Protein AF-A0A435AGC6-F1 (afdb_monomer)

Foldseek 3Di:
DVVLVPDDPPDPPSVVSVVVVVVVVVVVVVVVVVVVVVVCVVVPPDPPCVVVLVVLVVQLVVLVVVLVVLVPPDDPVSVVVNVVSVQLNVCSPDPVGNQDQGPQLVVQLVVLVVVVVVLVVCVVVVVDDDVRSVVVVVVSVVSNVVSDTPVPPPPPPD

pLDDT: mean 84.32, std 15.26, range [37.72, 97.75]

Solvent-accessible surface area (backbone atoms only — not comparable to full-atom values): 9067 Å² total; per-residue (Å²): 109,74,78,68,71,70,57,65,95,84,50,86,68,50,67,63,52,47,51,51,54,50,51,50,50,53,50,50,52,50,53,51,60,62,46,46,61,58,48,57,62,71,63,60,72,71,78,83,53,63,62,62,49,52,51,24,54,50,47,32,52,56,35,47,59,53,41,61,65,36,70,80,44,87,49,71,69,36,50,56,52,41,53,52,41,54,47,52,29,57,33,18,68,34,90,90,47,44,51,57,71,45,73,67,26,53,51,47,49,55,50,50,54,53,50,52,57,51,53,51,48,36,45,75,74,62,77,41,54,71,71,61,47,53,57,53,47,53,54,49,50,54,53,48,59,74,36,49,38,80,75,69,70,68,74,92,73,126

Sequence (158 aa):
LLAAIALPAGFPCRDPIVLAAFALVLCTLVLQGMSLKPLLRILNFERDTTIDREVAEARVAVMQAALDVLNHKTSAAAAVVREQYEAQRRIAEDPEDAQAATEYDRLRLYAIKRQRDALEELRRNGTIGDEAYHRLEEEIDWSELAASPAGRFQPLTT

Mean predicted aligned error: 11.99 Å

Secondary structure (DSSP, 8-state):
-HHHHTS-TT-TTHHHHHHHHHHHHHHHHHHHHHHHHHHHHHTTPPP--HHHHHHHHHHHHHHHHHHHHHHT--SHHHHHHHHHHHHHHHHHT-SS-TTPPPHHHHHHHHHHHHHHHHHHHHHHTTSS-HHHHHHHHHHHHHHHHHHS-GGG------

Structure (mmCIF, N/CA/C/O backbone):
data_AF-A0A435AGC6-F1
#
_entry.id   AF-A0A435AGC6-F1
#
loop_
_atom_site.group_PDB
_atom_site.id
_atom_site.type_symbol
_atom_site.label_atom_id
_atom_site.label_alt_id
_atom_site.label_comp_id
_atom_site.label_asym_id
_atom_site.label_entity_id
_atom_site.label_seq_id
_atom_site.pdbx_PDB_ins_code
_atom_site.Cartn_x
_atom_site.Cartn_y
_atom_site.Cartn_z
_atom_site.occupancy
_atom_site.B_iso_or_equiv
_atom_site.auth_seq_id
_atom_site.auth_comp_id
_atom_site.auth_asym_id
_atom_site.auth_atom_id
_atom_site.pdbx_PDB_model_num
ATOM 1 N N . LEU A 1 1 ? -43.927 4.538 33.873 1.00 53.53 1 LEU A N 1
ATOM 2 C CA . LEU A 1 1 ? -44.867 4.778 32.749 1.00 53.53 1 LEU A CA 1
ATOM 3 C C . LEU A 1 1 ? -46.032 3.785 32.735 1.00 53.53 1 LEU A C 1
ATOM 5 O O . LEU A 1 1 ? -47.160 4.248 32.802 1.00 53.53 1 LEU A O 1
ATOM 9 N N . LEU A 1 2 ? -45.798 2.464 32.772 1.00 45.44 2 LEU A N 1
ATOM 10 C CA . LEU A 1 2 ? -46.873 1.448 32.825 1.00 45.44 2 LEU A CA 1
ATOM 11 C C . LEU A 1 2 ? -47.903 1.666 33.958 1.00 45.44 2 LEU A C 1
ATOM 13 O O . LEU A 1 2 ? -49.097 1.551 33.718 1.00 45.44 2 LEU A O 1
ATOM 17 N N . ALA A 1 3 ? -47.469 2.080 35.154 1.00 55.38 3 ALA A N 1
ATOM 18 C CA . ALA A 1 3 ? -48.372 2.321 36.287 1.00 55.38 3 ALA A CA 1
ATOM 19 C C . ALA A 1 3 ? -49.276 3.570 36.146 1.00 55.38 3 ALA A C 1
ATOM 21 O O . ALA A 1 3 ? -50.372 3.587 36.692 1.00 55.38 3 ALA A O 1
ATOM 22 N N . ALA A 1 4 ? -48.854 4.603 35.403 1.00 53.03 4 ALA A N 1
ATOM 23 C CA . ALA A 1 4 ? -49.644 5.830 35.212 1.00 53.03 4 ALA A CA 1
ATOM 24 C C . ALA A 1 4 ? -50.677 5.693 34.076 1.00 53.03 4 ALA A C 1
ATOM 26 O O . ALA A 1 4 ? -51.723 6.334 34.098 1.00 53.03 4 ALA A O 1
ATOM 27 N N . ILE A 1 5 ? -50.393 4.833 33.091 1.00 55.84 5 ILE A N 1
ATOM 28 C CA . ILE A 1 5 ? -51.285 4.556 31.953 1.00 55.84 5 ILE A CA 1
ATOM 29 C C . ILE A 1 5 ? -52.375 3.537 32.344 1.00 55.84 5 ILE A C 1
ATOM 31 O O . ILE A 1 5 ? -53.446 3.529 31.746 1.00 55.84 5 ILE A O 1
ATOM 35 N N . ALA A 1 6 ? -52.135 2.732 33.388 1.00 56.72 6 ALA A N 1
ATOM 36 C CA . ALA A 1 6 ? -53.060 1.724 33.914 1.00 56.72 6 ALA A CA 1
ATOM 37 C C . ALA A 1 6 ? -54.212 2.282 34.785 1.00 56.72 6 ALA A C 1
ATOM 39 O O . ALA A 1 6 ? -55.030 1.509 35.281 1.00 56.72 6 ALA A O 1
ATOM 40 N N . LEU A 1 7 ? -54.292 3.604 34.990 1.00 56.25 7 LEU A N 1
ATOM 41 C CA . LEU A 1 7 ? -55.363 4.239 35.768 1.00 56.25 7 LEU A CA 1
ATOM 42 C C . LEU A 1 7 ? -56.695 4.274 34.980 1.00 56.25 7 LEU A C 1
ATOM 44 O O . LEU A 1 7 ? -56.691 4.709 33.822 1.00 56.25 7 LEU A O 1
ATOM 48 N N . PRO A 1 8 ? -57.837 3.877 35.589 1.00 58.59 8 PRO A N 1
ATOM 49 C CA . PRO A 1 8 ? -59.153 3.901 34.944 1.00 58.59 8 PRO A CA 1
ATOM 50 C C . PRO A 1 8 ? -59.536 5.312 34.474 1.00 58.59 8 PRO A C 1
ATOM 52 O O . PRO A 1 8 ? -59.231 6.295 35.148 1.00 58.59 8 PRO A O 1
ATOM 55 N N . ALA A 1 9 ? -60.263 5.426 33.357 1.00 57.22 9 ALA A N 1
ATOM 56 C CA . ALA A 1 9 ? -60.626 6.714 32.744 1.00 57.22 9 ALA A CA 1
ATOM 57 C C . ALA A 1 9 ? -61.436 7.667 33.658 1.00 57.22 9 ALA A C 1
ATOM 59 O O . ALA A 1 9 ? -61.480 8.862 33.393 1.00 57.22 9 ALA A O 1
ATOM 60 N N . GLY A 1 10 ? -62.046 7.158 34.737 1.00 56.19 10 GLY A N 1
ATOM 61 C CA . GLY A 1 10 ? -62.825 7.936 35.710 1.00 56.19 10 GLY A CA 1
ATOM 62 C C . GLY A 1 10 ? -62.049 8.460 36.929 1.00 56.19 10 GLY A C 1
ATOM 63 O O . GLY A 1 10 ? -62.678 8.924 37.876 1.00 56.19 10 GLY A O 1
ATOM 64 N N . PHE A 1 11 ? -60.715 8.353 36.965 1.00 58.78 11 PHE A N 1
ATOM 65 C CA . PHE A 1 11 ? -59.920 8.793 38.118 1.00 58.78 11 PHE A CA 1
ATOM 66 C C . PHE A 1 11 ? -59.712 10.325 38.114 1.00 58.78 11 PHE A C 1
ATOM 68 O O . PHE A 1 11 ? -59.231 10.865 37.110 1.00 58.78 11 PHE A O 1
ATOM 75 N N . PRO A 1 12 ? -60.038 11.050 39.203 1.00 61.25 12 PRO A N 1
ATOM 76 C CA . PRO A 1 12 ? -59.873 12.501 39.245 1.00 61.25 12 PRO A CA 1
ATOM 77 C C . PRO A 1 12 ? -58.397 12.898 39.072 1.00 61.25 12 PRO A C 1
ATOM 79 O O . PRO A 1 12 ? -57.505 12.275 39.644 1.00 61.25 12 PRO A O 1
ATOM 82 N N . CYS A 1 13 ? -58.137 13.938 38.269 1.00 62.16 13 CYS A N 1
ATOM 83 C CA . CYS A 1 13 ? -56.796 14.473 37.976 1.00 62.16 13 CYS A CA 1
ATOM 84 C C . CYS A 1 13 ? -55.821 13.531 37.228 1.00 62.16 13 CYS A C 1
ATOM 86 O O . CYS A 1 13 ? -54.606 13.709 37.324 1.00 62.16 13 CYS A O 1
ATOM 88 N N . ARG A 1 14 ? -56.316 12.577 36.423 1.00 69.19 14 ARG A N 1
ATOM 89 C CA . ARG A 1 14 ? -55.483 11.699 35.570 1.00 69.19 14 ARG A CA 1
ATOM 90 C C . ARG A 1 14 ? -54.571 12.462 34.601 1.00 69.19 14 ARG A C 1
ATOM 92 O O . ARG A 1 14 ? -53.381 12.167 34.531 1.00 69.19 14 ARG A O 1
ATOM 99 N N . ASP A 1 15 ? -55.109 13.428 33.861 1.00 73.19 15 ASP A N 1
ATOM 100 C CA . ASP A 1 15 ? -54.348 14.143 32.825 1.00 73.19 15 ASP A CA 1
ATOM 101 C C . ASP A 1 15 ? -53.149 14.934 33.395 1.00 73.19 15 ASP A C 1
ATOM 103 O O . ASP A 1 15 ? -52.050 14.802 32.849 1.00 73.19 15 ASP A O 1
ATOM 107 N N . PRO A 1 16 ? -53.276 15.647 34.537 1.00 79.00 16 PRO A N 1
ATOM 108 C CA . PRO A 1 16 ? -52.132 16.215 35.254 1.00 79.00 16 PRO A CA 1
ATOM 109 C C . PRO A 1 16 ? -51.053 15.191 35.630 1.00 79.00 16 PRO A C 1
ATOM 111 O O . PRO A 1 16 ? -49.863 15.472 35.493 1.00 79.00 16 PRO A O 1
ATOM 114 N N . ILE A 1 17 ? -51.447 13.998 36.090 1.00 79.69 17 ILE A N 1
ATOM 115 C CA . ILE A 1 17 ? -50.512 12.942 36.515 1.00 79.69 17 ILE A CA 1
ATOM 116 C C . ILE A 1 17 ? -49.754 12.375 35.311 1.00 79.69 17 ILE A C 1
ATOM 118 O O . ILE A 1 17 ? -48.541 12.175 35.378 1.00 79.69 17 ILE A O 1
ATOM 122 N N . VAL A 1 18 ? -50.449 12.139 34.197 1.00 80.00 18 VAL A N 1
ATOM 123 C CA . VAL A 1 18 ? -49.830 11.653 32.956 1.00 80.00 18 VAL A CA 1
ATOM 124 C C . VAL A 1 18 ? -48.863 12.695 32.391 1.00 80.00 18 VAL A C 1
ATOM 126 O O . VAL A 1 18 ? -47.748 12.338 32.011 1.00 80.00 18 VAL A O 1
ATOM 129 N N . LEU A 1 19 ? -49.239 13.978 32.400 1.00 81.94 19 LEU A N 1
ATOM 130 C CA . LEU A 1 19 ? -48.375 15.070 31.949 1.00 81.94 19 LEU A CA 1
ATOM 131 C C . LEU A 1 19 ? -47.134 15.219 32.841 1.00 81.94 19 LEU A C 1
ATOM 133 O O . LEU A 1 19 ? -46.028 15.351 32.322 1.00 81.94 19 LEU A O 1
ATOM 137 N N . ALA A 1 20 ? -47.287 15.116 34.164 1.00 84.44 20 ALA A N 1
ATOM 138 C CA . ALA A 1 20 ? -46.166 15.134 35.102 1.00 84.44 20 ALA A CA 1
ATOM 139 C C . ALA A 1 20 ? -45.223 13.935 34.904 1.00 84.44 20 ALA A C 1
ATOM 141 O O . ALA A 1 20 ? -44.003 14.101 34.888 1.00 84.44 20 ALA A O 1
ATOM 142 N N . ALA A 1 21 ? -45.768 12.732 34.693 1.00 84.69 21 ALA A N 1
ATOM 143 C CA . ALA A 1 21 ? -44.973 11.539 34.413 1.00 84.69 21 ALA A CA 1
ATOM 144 C C . ALA A 1 21 ? -44.215 11.651 33.079 1.00 84.69 21 ALA A C 1
ATOM 146 O O . ALA A 1 21 ? -43.054 11.253 32.997 1.00 84.69 21 ALA A O 1
ATOM 147 N N . PHE A 1 22 ? -44.846 12.214 32.045 1.00 86.75 22 PHE A N 1
ATOM 148 C CA . PHE A 1 22 ? -44.206 12.466 30.755 1.00 86.75 22 PHE A CA 1
ATOM 149 C C . PHE A 1 22 ? -43.099 13.523 30.862 1.00 86.75 22 PHE A C 1
ATOM 151 O O . PHE A 1 22 ? -41.988 13.303 30.378 1.00 86.75 22 PHE A O 1
ATOM 158 N N . ALA A 1 23 ? -43.368 14.632 31.555 1.00 89.75 23 ALA A N 1
ATOM 159 C CA . ALA A 1 23 ? -42.389 15.686 31.802 1.00 89.75 23 ALA A CA 1
ATOM 160 C C . ALA A 1 23 ? -41.175 15.162 32.579 1.00 89.75 23 ALA A C 1
ATOM 162 O O . ALA A 1 23 ? -40.041 15.479 32.228 1.00 89.75 23 ALA A O 1
ATOM 163 N N . LEU A 1 24 ? -41.393 14.307 33.583 1.00 91.31 24 LEU A N 1
ATOM 164 C CA . LEU A 1 24 ? -40.315 13.665 34.331 1.00 91.31 24 LEU A CA 1
ATOM 165 C C . LEU A 1 24 ? -39.438 12.798 33.418 1.00 91.31 24 LEU A C 1
ATOM 167 O O . LEU A 1 24 ? -38.217 12.898 33.477 1.00 91.31 24 LEU A O 1
ATOM 171 N N . VAL A 1 25 ? -40.046 11.996 32.539 1.00 90.69 25 VAL A N 1
ATOM 172 C CA . VAL A 1 25 ? -39.313 11.149 31.583 1.00 90.69 25 VAL A CA 1
ATOM 173 C C . VAL A 1 25 ? -38.486 11.998 30.620 1.00 90.69 25 VAL A C 1
ATOM 175 O O . VAL A 1 25 ? -37.286 11.757 30.490 1.00 90.69 25 VAL A O 1
ATOM 178 N N . LEU A 1 26 ? -39.078 13.030 30.008 1.00 91.00 26 LEU A N 1
ATOM 179 C CA . LEU A 1 26 ? -38.342 13.962 29.147 1.00 91.00 26 LEU A CA 1
ATOM 180 C C . LEU A 1 26 ? -37.179 14.620 29.890 1.00 91.00 26 LEU A C 1
ATOM 182 O O . LEU A 1 26 ? -36.066 14.661 29.374 1.00 91.00 26 LEU A O 1
ATOM 186 N N . CYS A 1 27 ? -37.416 15.080 31.117 1.00 92.69 27 CYS A N 1
ATOM 187 C CA . CYS A 1 27 ? -36.389 15.707 31.937 1.00 92.69 27 CYS A CA 1
ATOM 188 C C . CYS A 1 27 ? -35.236 14.733 32.216 1.00 92.69 27 CYS A C 1
ATOM 190 O O . CYS A 1 27 ? -34.074 15.095 32.050 1.00 92.69 27 CYS A O 1
ATOM 192 N N . THR A 1 28 ? -35.535 13.470 32.542 1.00 92.38 28 THR A N 1
ATOM 193 C CA . THR A 1 28 ? -34.495 12.451 32.747 1.00 92.38 28 THR A CA 1
ATOM 194 C C . THR A 1 28 ? -33.716 12.131 31.474 1.00 92.38 28 THR A C 1
ATOM 196 O O . THR A 1 28 ? -32.496 12.049 31.547 1.00 92.38 28 THR A O 1
ATOM 199 N N . LEU A 1 29 ? -34.365 12.028 30.310 1.00 92.25 29 LEU A N 1
ATOM 200 C CA . LEU A 1 29 ? -33.679 11.774 29.037 1.00 92.25 29 LEU A CA 1
ATOM 201 C C . LEU A 1 29 ? -32.776 12.944 28.627 1.00 92.25 29 LEU A C 1
ATOM 203 O O . LEU A 1 29 ? -31.655 12.725 28.173 1.00 92.25 29 LEU A O 1
ATOM 207 N N . VAL A 1 30 ? -33.230 14.184 28.829 1.00 91.38 30 VAL A N 1
ATOM 208 C CA . VAL A 1 30 ? -32.433 15.387 28.549 1.00 91.38 30 VAL A CA 1
ATOM 209 C C . VAL A 1 30 ? -31.252 15.487 29.512 1.00 91.38 30 VAL A C 1
ATOM 211 O O . VAL A 1 30 ? -30.122 15.678 29.068 1.00 91.38 30 VAL A O 1
ATOM 214 N N . LEU A 1 31 ? -31.480 15.296 30.815 1.00 90.81 31 LEU A N 1
ATOM 215 C CA . LEU A 1 31 ? -30.415 15.315 31.820 1.00 90.81 31 LEU A CA 1
ATOM 216 C C . LEU A 1 31 ? -29.388 14.200 31.583 1.00 90.81 31 LEU A C 1
ATOM 218 O O . LEU A 1 31 ? -28.191 14.458 31.682 1.00 90.81 31 LEU A O 1
ATOM 222 N N . GLN A 1 32 ? -29.828 12.990 31.227 1.00 88.00 32 GLN A N 1
ATOM 223 C CA . GLN A 1 32 ? -28.944 11.874 30.873 1.00 88.00 32 GLN A CA 1
ATOM 224 C C . GLN A 1 32 ? -28.161 12.150 29.584 1.00 88.00 32 GLN A C 1
ATOM 226 O O . GLN A 1 32 ? -26.953 11.935 29.540 1.00 88.00 32 GLN A O 1
ATOM 231 N N . GLY A 1 33 ? -28.815 12.672 28.543 1.00 87.19 33 GLY A N 1
ATOM 232 C CA . GLY A 1 33 ? -28.148 13.019 27.287 1.00 87.19 33 GLY A CA 1
ATOM 233 C C . GLY A 1 33 ? -27.105 14.126 27.462 1.00 87.19 33 GLY A C 1
ATOM 234 O O . GLY A 1 33 ? -26.003 14.040 26.919 1.00 87.19 33 GLY A O 1
ATOM 235 N N . MET A 1 34 ? -27.417 15.143 28.271 1.00 89.12 34 MET A N 1
ATOM 236 C CA . MET A 1 34 ? -26.497 16.240 28.575 1.00 89.12 34 MET A CA 1
ATOM 237 C C . MET A 1 34 ? -25.359 15.825 29.512 1.00 89.12 34 MET A C 1
ATOM 239 O O . MET A 1 34 ? -24.271 16.388 29.397 1.00 89.12 34 MET A O 1
ATOM 243 N N . SER A 1 35 ? -25.568 14.857 30.412 1.00 85.62 35 SER A N 1
ATOM 244 C CA . SER A 1 35 ? -24.526 14.373 31.327 1.00 85.62 35 SER A CA 1
ATOM 245 C C . SER A 1 35 ? -23.560 13.382 30.675 1.00 85.62 35 SER A C 1
ATOM 247 O O . SER A 1 35 ? -22.405 13.308 31.089 1.00 85.62 35 SER A O 1
ATOM 249 N N . LEU A 1 36 ? -23.972 12.683 29.611 1.00 83.38 36 LEU A N 1
ATOM 250 C CA . LEU A 1 36 ? -23.143 11.681 28.936 1.00 83.38 36 LEU A CA 1
ATOM 251 C C . LEU A 1 36 ? -21.870 12.283 28.322 1.00 83.38 36 LEU A C 1
ATOM 253 O O . LEU A 1 36 ? -20.780 11.748 28.491 1.00 83.38 36 LEU A O 1
ATOM 257 N N . LYS A 1 37 ? -21.986 13.423 27.632 1.00 79.38 37 LYS A N 1
ATOM 258 C CA . LYS A 1 37 ? -20.852 14.085 26.964 1.00 79.38 37 LYS A CA 1
ATOM 259 C C . LYS A 1 37 ? -19.753 14.556 27.938 1.00 79.38 37 LYS A C 1
ATOM 261 O O . LYS A 1 37 ? -18.588 14.256 27.675 1.00 79.38 37 LYS A O 1
ATOM 266 N N . PRO A 1 38 ? -20.051 15.274 29.040 1.00 82.25 38 PRO A N 1
ATOM 267 C CA . PRO A 1 38 ? -19.042 15.606 30.042 1.00 82.25 38 PRO A CA 1
ATOM 268 C C . PRO A 1 38 ? -18.544 14.368 30.793 1.00 82.25 38 PRO A C 1
ATOM 270 O O . PRO A 1 38 ? -17.352 14.303 31.067 1.00 82.25 38 PRO A O 1
ATOM 273 N N . LEU A 1 39 ? -19.391 13.363 31.055 1.00 82.75 39 LEU A N 1
ATOM 274 C CA . LEU A 1 39 ? -18.962 12.118 31.701 1.00 82.75 39 LEU A CA 1
ATOM 275 C C . LEU A 1 39 ? -17.949 11.347 30.841 1.00 82.75 39 LEU A C 1
ATOM 277 O O . LEU A 1 39 ? -16.904 10.960 31.350 1.00 82.75 39 LEU A O 1
ATOM 281 N N . LEU A 1 40 ? -18.197 11.212 29.534 1.00 78.06 40 LEU A N 1
ATOM 282 C CA . LEU A 1 40 ? -17.250 10.623 28.576 1.00 78.06 40 LEU A CA 1
ATOM 283 C C . LEU A 1 40 ? -15.927 11.395 28.523 1.00 78.06 40 LEU A C 1
ATOM 285 O O . LEU A 1 40 ? -14.867 10.799 28.363 1.00 78.06 40 LEU A O 1
ATOM 289 N N . ARG A 1 41 ? -15.978 12.722 28.685 1.00 76.12 41 ARG A N 1
ATOM 290 C CA . ARG A 1 41 ? -14.785 13.576 28.690 1.00 76.12 41 ARG A CA 1
ATOM 291 C C . ARG A 1 41 ? -13.985 13.469 29.991 1.00 76.12 41 ARG A C 1
ATOM 293 O O . ARG A 1 41 ? -12.767 13.568 29.944 1.00 76.12 41 ARG A O 1
ATOM 300 N N . ILE A 1 42 ? -14.657 13.274 31.127 1.00 83.50 42 ILE A N 1
ATOM 301 C CA . ILE A 1 42 ? -14.028 13.060 32.441 1.00 83.50 42 ILE A CA 1
ATOM 302 C C . ILE A 1 42 ? -13.419 11.659 32.528 1.00 83.50 42 ILE A C 1
ATOM 304 O O . ILE A 1 42 ? -12.349 11.497 33.104 1.00 83.50 42 ILE A O 1
ATOM 308 N N . LEU A 1 43 ? -14.088 10.658 31.951 1.00 76.31 43 LEU A N 1
ATOM 309 C CA . LEU A 1 43 ? -13.675 9.260 32.054 1.00 76.31 43 LEU A CA 1
ATOM 310 C C . LEU A 1 43 ? -12.449 8.923 31.189 1.00 76.31 43 LEU A C 1
ATOM 312 O O . LEU A 1 43 ? -11.908 7.839 31.350 1.00 76.31 43 LEU A O 1
ATOM 316 N N . ASN A 1 44 ? -12.013 9.851 30.322 1.00 64.19 44 ASN A N 1
ATOM 317 C CA . ASN A 1 44 ? -10.775 9.813 29.533 1.00 64.19 44 ASN A CA 1
ATOM 318 C C . ASN A 1 44 ? -10.397 8.401 29.062 1.00 64.19 44 ASN A C 1
ATOM 320 O O . ASN A 1 44 ? -9.287 7.940 29.320 1.00 64.19 44 ASN A O 1
ATOM 324 N N . PHE A 1 45 ? -11.341 7.709 28.411 1.00 61.09 45 PHE A N 1
ATOM 325 C CA . PHE A 1 45 ? -11.045 6.433 27.773 1.00 61.09 45 PHE A CA 1
ATOM 326 C C . PHE A 1 45 ? -9.888 6.657 26.802 1.00 61.09 45 PHE A C 1
ATOM 328 O O . PHE A 1 45 ? -10.003 7.450 25.862 1.00 61.09 45 PHE A O 1
ATOM 335 N N . GLU A 1 46 ? -8.767 5.989 27.060 1.00 60.16 46 GLU A N 1
ATOM 336 C CA . GLU A 1 46 ? -7.677 5.903 26.101 1.00 60.16 46 GLU A CA 1
ATOM 337 C C . GLU A 1 46 ? -8.243 5.387 24.779 1.00 60.16 46 GLU A C 1
ATOM 339 O O . GLU A 1 46 ? -9.136 4.534 24.754 1.00 60.16 46 GLU A O 1
ATOM 344 N N . ARG A 1 47 ? -7.782 5.969 23.668 1.00 59.78 47 ARG A N 1
ATOM 345 C CA . ARG A 1 47 ? -8.153 5.472 22.343 1.00 59.78 47 ARG A CA 1
ATOM 346 C C . ARG A 1 47 ? -7.809 3.989 22.304 1.00 59.78 47 ARG A C 1
ATOM 348 O O . ARG A 1 47 ? -6.696 3.621 22.666 1.00 59.78 47 ARG A O 1
ATOM 355 N N . ASP A 1 48 ? -8.762 3.169 21.880 1.00 64.31 48 ASP A N 1
ATOM 356 C CA . ASP A 1 48 ? -8.529 1.745 21.697 1.00 64.31 48 ASP A CA 1
ATOM 357 C C . ASP A 1 48 ? -7.582 1.546 20.505 1.00 64.31 48 ASP A C 1
ATOM 359 O O . ASP A 1 48 ? -8.007 1.460 19.356 1.00 64.31 48 ASP A O 1
ATOM 363 N N . THR A 1 49 ? -6.278 1.552 20.782 1.00 68.19 49 THR A N 1
ATOM 364 C CA 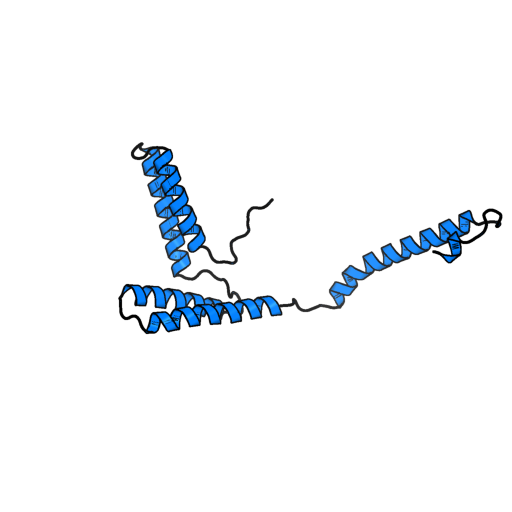. THR A 1 49 ? -5.207 1.321 19.803 1.00 68.19 49 THR A CA 1
ATOM 365 C C . THR A 1 49 ? -4.967 -0.167 19.557 1.00 68.19 49 THR A C 1
ATOM 367 O O . THR A 1 49 ? -4.030 -0.530 18.847 1.00 68.19 49 THR A O 1
ATOM 370 N N . THR A 1 50 ? -5.798 -1.049 20.129 1.00 76.44 50 THR A N 1
ATOM 371 C CA . THR A 1 50 ? -5.663 -2.502 19.976 1.00 76.44 50 THR A CA 1
ATOM 372 C C . THR A 1 50 ? -5.732 -2.895 18.506 1.00 76.44 50 THR A C 1
ATOM 374 O O . THR A 1 50 ? -4.864 -3.624 18.041 1.00 76.44 50 THR A O 1
ATOM 377 N N . ILE A 1 51 ? -6.683 -2.333 17.751 1.00 80.44 51 ILE A N 1
ATOM 378 C CA . ILE A 1 51 ? -6.835 -2.621 16.317 1.00 80.44 51 ILE A CA 1
ATOM 379 C C . ILE A 1 51 ? -5.631 -2.106 15.521 1.00 80.44 51 ILE A C 1
ATOM 381 O O . ILE A 1 51 ? -5.096 -2.839 14.697 1.00 80.44 51 ILE A O 1
ATOM 385 N N . ASP A 1 52 ? -5.175 -0.875 15.768 1.00 80.12 52 ASP A N 1
ATOM 386 C CA . ASP A 1 52 ? -4.033 -0.302 15.040 1.00 80.12 52 ASP A CA 1
ATOM 387 C C . ASP A 1 52 ? -2.761 -1.127 15.264 1.00 80.12 52 ASP A C 1
ATOM 389 O O . ASP A 1 52 ? -2.013 -1.404 14.323 1.00 80.12 52 ASP A O 1
ATOM 393 N N . ARG A 1 53 ? -2.557 -1.596 16.501 1.00 80.94 53 ARG A N 1
ATOM 394 C CA . ARG A 1 53 ? -1.446 -2.477 16.853 1.00 80.94 53 ARG A CA 1
ATOM 395 C C . ARG A 1 53 ? -1.586 -3.862 16.225 1.00 80.94 53 ARG A C 1
ATOM 397 O O . ARG A 1 53 ? -0.617 -4.352 15.655 1.00 80.94 53 ARG A O 1
ATOM 404 N N . GLU A 1 54 ? -2.772 -4.468 16.259 1.00 85.88 54 GLU A N 1
ATOM 405 C CA . GLU A 1 54 ? -3.044 -5.744 15.581 1.00 85.88 54 GLU A CA 1
ATOM 406 C C . GLU A 1 54 ? -2.806 -5.644 14.067 1.00 85.88 54 GLU A C 1
ATOM 408 O O . GLU A 1 54 ? -2.215 -6.542 13.467 1.00 85.88 54 GLU A O 1
ATOM 413 N N . VAL A 1 55 ? -3.209 -4.534 13.439 1.00 86.50 55 VAL A N 1
ATOM 414 C CA . VAL A 1 55 ? -2.984 -4.273 12.011 1.00 86.50 55 VAL A CA 1
ATOM 415 C C . VAL A 1 55 ? -1.497 -4.102 11.706 1.00 86.50 55 VAL A C 1
ATOM 417 O O . VAL A 1 55 ? -1.026 -4.648 10.706 1.00 86.50 55 VAL A O 1
ATOM 420 N N . ALA A 1 56 ? -0.749 -3.372 12.537 1.00 87.19 56 ALA A N 1
ATOM 421 C CA . ALA A 1 56 ? 0.696 -3.216 12.385 1.00 87.19 56 ALA A CA 1
ATOM 422 C C . ALA A 1 56 ? 1.423 -4.566 12.526 1.00 87.19 56 ALA A C 1
ATOM 424 O O . ALA A 1 56 ? 2.177 -4.960 11.633 1.00 87.19 56 ALA A O 1
ATOM 425 N N . GLU A 1 57 ? 1.115 -5.328 13.580 1.00 89.88 57 GLU A N 1
ATOM 426 C CA . GLU A 1 57 ? 1.663 -6.669 13.822 1.00 89.88 57 GLU A CA 1
ATOM 427 C C . GLU A 1 57 ? 1.352 -7.621 12.650 1.00 89.88 57 GLU A C 1
ATOM 429 O O . GLU A 1 57 ? 2.248 -8.291 12.123 1.00 89.88 57 GLU A O 1
ATOM 434 N N . ALA A 1 58 ? 0.105 -7.632 12.167 1.00 91.12 58 ALA A N 1
ATOM 435 C CA . ALA A 1 58 ? -0.298 -8.433 11.015 1.00 91.12 58 ALA A CA 1
ATOM 436 C C . ALA A 1 58 ? 0.427 -8.007 9.730 1.00 91.12 58 ALA A C 1
ATOM 438 O O . ALA A 1 58 ? 0.852 -8.864 8.951 1.00 91.12 58 ALA A O 1
ATOM 439 N N . ARG A 1 59 ? 0.610 -6.698 9.508 1.00 91.00 59 ARG A N 1
ATOM 440 C CA . ARG A 1 59 ? 1.336 -6.160 8.348 1.00 91.00 59 ARG A CA 1
ATOM 441 C C . ARG A 1 59 ? 2.789 -6.625 8.352 1.00 91.00 59 ARG A C 1
ATOM 443 O O . ARG A 1 59 ? 3.273 -7.090 7.323 1.00 91.00 59 ARG A O 1
ATOM 450 N N . VAL A 1 60 ? 3.466 -6.573 9.495 1.00 93.94 60 VAL A N 1
ATOM 451 C CA . VAL A 1 60 ? 4.832 -7.100 9.627 1.00 93.94 60 VAL A CA 1
ATOM 452 C C . VAL A 1 60 ? 4.872 -8.591 9.286 1.00 93.94 60 VAL A C 1
ATOM 454 O O . VAL A 1 60 ? 5.710 -9.009 8.485 1.00 93.94 60 VAL A O 1
ATOM 457 N N . ALA A 1 61 ? 3.934 -9.382 9.816 1.00 95.31 61 ALA A N 1
ATOM 458 C CA . ALA A 1 61 ? 3.880 -10.824 9.580 1.00 95.31 61 ALA A CA 1
ATOM 459 C C . ALA A 1 61 ? 3.689 -11.185 8.095 1.00 95.31 61 ALA A C 1
ATOM 461 O O . ALA A 1 61 ? 4.402 -12.045 7.572 1.00 95.31 61 ALA A O 1
ATOM 462 N N . VAL A 1 62 ? 2.773 -10.517 7.382 1.00 94.94 62 VAL A N 1
ATOM 463 C CA . VAL A 1 62 ? 2.549 -10.799 5.951 1.00 94.94 62 VAL A CA 1
ATOM 464 C C . VAL A 1 62 ? 3.724 -10.352 5.077 1.00 94.94 62 VAL A C 1
ATOM 466 O O . VAL A 1 62 ? 4.076 -11.060 4.132 1.00 94.94 62 VAL A O 1
ATOM 469 N N . MET A 1 63 ? 4.379 -9.230 5.404 1.00 94.75 63 MET A N 1
ATOM 470 C CA . MET A 1 63 ? 5.585 -8.789 4.691 1.00 94.75 63 MET A CA 1
ATOM 471 C C . MET A 1 63 ? 6.748 -9.756 4.928 1.00 94.75 63 MET A C 1
ATOM 473 O O . MET A 1 63 ? 7.476 -10.088 3.992 1.00 94.75 63 MET A O 1
ATOM 477 N N . GLN A 1 64 ? 6.897 -10.265 6.154 1.00 96.12 64 GLN A N 1
ATOM 478 C CA . GLN A 1 64 ? 7.907 -11.271 6.469 1.00 96.12 64 GLN A CA 1
ATOM 479 C C . GLN A 1 64 ? 7.690 -12.560 5.669 1.00 96.12 64 GLN A C 1
ATOM 481 O O . GLN A 1 64 ? 8.634 -13.060 5.061 1.00 96.12 64 GLN A O 1
ATOM 486 N N . ALA A 1 65 ? 6.448 -13.042 5.575 1.00 96.69 65 ALA A N 1
ATOM 487 C CA . ALA A 1 65 ? 6.125 -14.221 4.774 1.00 96.69 65 ALA A CA 1
ATOM 488 C C . ALA A 1 65 ? 6.496 -14.044 3.286 1.00 96.69 65 ALA A C 1
ATOM 490 O O . ALA A 1 65 ? 6.985 -14.978 2.646 1.00 96.69 65 ALA A O 1
ATOM 491 N N . ALA A 1 66 ? 6.313 -12.840 2.729 1.00 94.94 66 ALA A N 1
ATOM 492 C CA . ALA A 1 66 ? 6.750 -12.529 1.367 1.00 94.94 66 ALA A CA 1
ATOM 493 C C . ALA A 1 66 ? 8.284 -12.569 1.234 1.00 94.94 66 ALA A C 1
ATOM 495 O O . ALA A 1 66 ? 8.816 -13.152 0.284 1.00 94.94 66 ALA A O 1
ATOM 496 N N . LEU A 1 67 ? 9.003 -11.992 2.202 1.00 95.88 67 LEU A N 1
ATOM 497 C CA . LEU A 1 67 ? 10.467 -11.974 2.229 1.00 95.88 67 LEU A CA 1
ATOM 498 C C . LEU A 1 67 ? 11.069 -13.376 2.336 1.00 95.88 67 LEU A C 1
ATOM 500 O O . LEU A 1 67 ? 12.039 -13.665 1.636 1.00 95.88 67 LEU A O 1
ATOM 504 N N . ASP A 1 68 ? 10.471 -14.262 3.130 1.00 96.25 68 ASP A N 1
ATOM 505 C CA . ASP A 1 68 ? 10.936 -15.642 3.286 1.00 96.25 68 ASP A CA 1
ATOM 506 C C . ASP A 1 68 ? 10.952 -16.380 1.937 1.00 96.25 68 ASP A C 1
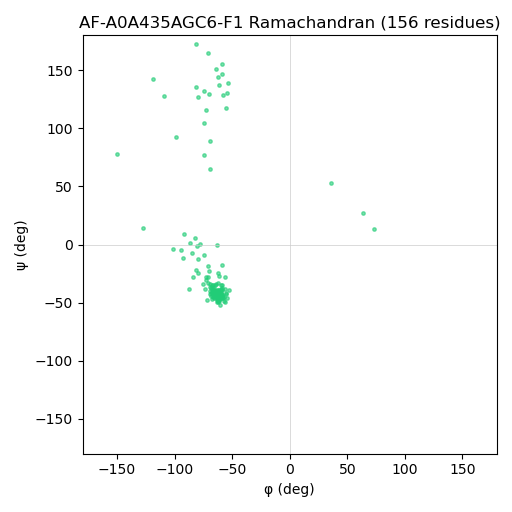ATOM 508 O O . ASP A 1 68 ? 11.945 -17.010 1.570 1.00 96.25 68 ASP A O 1
ATOM 512 N N . VAL A 1 69 ? 9.907 -16.209 1.121 1.00 95.00 69 VAL A N 1
ATOM 513 C CA . VAL A 1 69 ? 9.846 -16.781 -0.235 1.00 95.00 69 VAL A CA 1
ATOM 514 C C . VAL A 1 69 ? 10.876 -16.138 -1.171 1.00 95.00 69 VAL A C 1
ATOM 516 O O . VAL A 1 69 ? 11.480 -16.816 -2.011 1.00 95.00 69 VAL A O 1
ATOM 519 N N . LEU A 1 70 ? 11.084 -14.825 -1.056 1.00 94.25 70 LEU A N 1
ATOM 520 C CA . LEU A 1 70 ? 12.012 -14.075 -1.904 1.00 94.25 70 LEU A CA 1
ATOM 521 C C . LEU A 1 70 ? 13.480 -14.349 -1.566 1.00 94.25 70 LEU A C 1
ATOM 523 O O . LEU A 1 70 ? 14.328 -14.268 -2.456 1.00 94.25 70 LEU A O 1
ATOM 527 N N . ASN A 1 71 ? 13.810 -14.706 -0.326 1.00 91.19 71 ASN A N 1
ATOM 528 C CA . ASN A 1 71 ? 15.174 -15.034 0.102 1.00 91.19 71 ASN A CA 1
ATOM 529 C C . ASN A 1 71 ? 15.756 -16.243 -0.638 1.00 91.19 71 ASN A C 1
ATOM 531 O O . ASN A 1 71 ? 16.960 -16.303 -0.877 1.00 91.19 71 ASN A O 1
ATOM 535 N N . HIS A 1 72 ? 14.904 -17.155 -1.103 1.00 93.06 72 HIS A N 1
ATOM 536 C CA . HIS A 1 72 ? 15.318 -18.301 -1.912 1.00 93.06 72 HIS A CA 1
ATOM 537 C C . HIS A 1 72 ? 15.537 -17.969 -3.401 1.00 93.06 72 HIS A C 1
ATOM 539 O O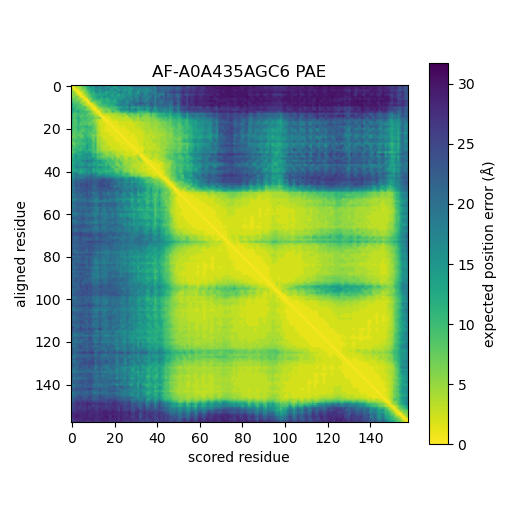 . HIS A 1 72 ? 15.897 -18.849 -4.183 1.00 93.06 72 HIS A O 1
ATOM 545 N N . LYS A 1 73 ? 15.321 -16.714 -3.824 1.00 94.25 73 LYS A N 1
ATOM 546 C CA . LYS A 1 73 ? 15.472 -16.266 -5.217 1.00 94.25 73 LYS A CA 1
ATOM 547 C C . LYS A 1 73 ? 16.698 -15.357 -5.370 1.00 94.25 73 LYS A C 1
ATOM 549 O O . LYS A 1 73 ? 16.827 -14.344 -4.688 1.00 94.25 73 LYS A O 1
ATOM 554 N N . THR A 1 74 ? 17.576 -15.680 -6.321 1.00 93.44 74 THR A N 1
ATOM 555 C CA . THR A 1 74 ? 18.868 -14.988 -6.534 1.00 93.44 74 THR A CA 1
ATOM 556 C C . THR A 1 74 ? 18.877 -13.987 -7.692 1.00 93.44 74 THR A C 1
ATOM 558 O O . THR A 1 74 ? 19.873 -13.304 -7.908 1.00 93.44 74 THR A O 1
ATOM 561 N N . SER A 1 75 ? 17.784 -13.872 -8.450 1.00 96.50 75 SER A N 1
ATOM 562 C CA . SER A 1 75 ? 17.696 -12.924 -9.570 1.00 96.50 75 SER A CA 1
ATOM 563 C C . SER A 1 75 ? 17.786 -11.464 -9.106 1.00 96.50 75 SER A C 1
ATOM 565 O O . SER A 1 75 ? 17.282 -11.134 -8.033 1.00 96.50 75 SER A O 1
ATOM 567 N N . ALA A 1 76 ? 18.305 -10.573 -9.957 1.00 94.88 76 ALA A N 1
ATOM 568 C CA . ALA A 1 76 ? 18.318 -9.130 -9.692 1.00 94.88 76 ALA A CA 1
ATOM 569 C C . ALA A 1 76 ? 16.909 -8.565 -9.420 1.00 94.88 76 ALA A C 1
ATOM 571 O O . ALA A 1 76 ? 16.730 -7.768 -8.506 1.00 94.88 76 ALA A O 1
ATOM 572 N N . ALA A 1 77 ? 15.891 -9.046 -10.145 1.00 93.88 77 ALA A N 1
ATOM 573 C CA . ALA A 1 77 ? 14.497 -8.674 -9.899 1.00 93.88 77 ALA A CA 1
ATOM 574 C C . ALA A 1 77 ? 14.042 -9.044 -8.476 1.00 93.88 77 ALA A C 1
ATOM 576 O O . ALA A 1 77 ? 13.423 -8.236 -7.793 1.00 93.88 77 ALA A O 1
ATOM 577 N N . ALA A 1 78 ? 14.405 -10.237 -7.995 1.00 94.00 78 ALA A N 1
ATOM 578 C CA . ALA A 1 78 ? 14.105 -10.649 -6.625 1.00 94.00 78 ALA A CA 1
ATOM 579 C C . ALA A 1 78 ? 14.816 -9.780 -5.579 1.00 94.00 78 ALA A C 1
ATOM 581 O O . ALA A 1 78 ? 14.239 -9.543 -4.525 1.00 94.00 78 ALA A O 1
ATOM 582 N N . ALA A 1 79 ? 16.028 -9.288 -5.861 1.00 94.00 79 ALA A N 1
ATOM 583 C CA . ALA A 1 79 ? 16.726 -8.371 -4.961 1.00 94.00 79 ALA A CA 1
ATOM 584 C C . ALA A 1 79 ? 15.974 -7.039 -4.812 1.00 94.00 79 ALA A C 1
ATOM 586 O O . ALA A 1 79 ? 15.730 -6.611 -3.690 1.00 94.00 79 ALA A O 1
ATOM 587 N N . VAL A 1 80 ? 15.526 -6.449 -5.925 1.00 93.62 80 VAL A N 1
ATOM 588 C CA . VAL A 1 80 ? 14.731 -5.207 -5.913 1.00 93.62 80 VAL A CA 1
ATOM 589 C C . VAL A 1 80 ? 13.412 -5.401 -5.165 1.00 93.62 80 VAL A C 1
ATOM 591 O O . VAL A 1 80 ? 13.046 -4.589 -4.321 1.00 93.62 80 VAL A O 1
ATOM 594 N N . VAL A 1 81 ? 12.696 -6.493 -5.447 1.00 94.06 81 VAL A N 1
ATOM 595 C CA . VAL A 1 81 ? 11.416 -6.781 -4.786 1.00 94.06 81 VAL A CA 1
ATOM 596 C C . VAL A 1 81 ? 11.621 -7.021 -3.286 1.00 94.06 81 VAL A C 1
ATOM 598 O O . VAL A 1 81 ? 10.844 -6.522 -2.478 1.00 94.06 81 VAL A O 1
ATOM 601 N N . ARG A 1 82 ? 12.692 -7.721 -2.888 1.00 94.88 82 ARG A N 1
ATOM 602 C CA . ARG A 1 82 ? 13.047 -7.915 -1.475 1.00 94.88 82 ARG A CA 1
ATOM 603 C C . ARG A 1 82 ? 13.290 -6.582 -0.771 1.00 94.88 82 ARG A C 1
ATOM 605 O O . ARG A 1 82 ? 12.737 -6.361 0.299 1.00 94.88 82 ARG A O 1
ATOM 612 N N . GLU A 1 83 ? 14.043 -5.680 -1.392 1.00 94.12 83 GLU A N 1
ATOM 613 C CA . GLU A 1 83 ? 14.327 -4.363 -0.820 1.00 94.12 83 GLU A CA 1
ATOM 614 C C . GLU A 1 83 ? 13.047 -3.533 -0.606 1.00 94.12 83 GLU A C 1
ATOM 616 O O . GLU A 1 83 ? 12.888 -2.885 0.431 1.00 94.12 83 GLU A O 1
ATOM 621 N N . GLN A 1 84 ? 12.092 -3.609 -1.540 1.00 92.69 84 GLN A N 1
ATOM 622 C CA . GLN A 1 84 ? 10.784 -2.960 -1.401 1.00 92.69 84 GLN A CA 1
ATOM 623 C C . GLN A 1 84 ? 9.989 -3.520 -0.215 1.00 92.69 84 GLN A C 1
ATOM 625 O O . GLN A 1 84 ? 9.498 -2.752 0.614 1.00 92.69 84 GLN A O 1
ATOM 630 N N . TYR A 1 85 ? 9.901 -4.847 -0.088 1.00 93.94 85 TYR A N 1
ATOM 631 C CA . TYR A 1 85 ? 9.210 -5.488 1.036 1.00 93.94 85 TYR A CA 1
ATOM 632 C C . TYR A 1 85 ? 9.899 -5.215 2.382 1.00 93.94 85 TYR A C 1
ATOM 634 O O . TYR A 1 85 ? 9.224 -5.024 3.392 1.00 93.94 85 TYR A O 1
ATOM 642 N N . GLU A 1 86 ? 11.231 -5.128 2.416 1.00 94.44 86 GLU A N 1
ATOM 643 C CA . GLU A 1 86 ? 11.983 -4.731 3.613 1.00 94.44 86 GLU A CA 1
ATOM 644 C C . GLU A 1 86 ? 11.722 -3.275 4.012 1.00 94.44 86 GLU A C 1
ATOM 646 O O . GLU A 1 86 ? 11.681 -2.961 5.203 1.00 94.44 86 GLU A O 1
ATOM 651 N N . ALA A 1 87 ? 11.569 -2.369 3.043 1.00 93.00 87 ALA A N 1
ATOM 652 C CA . ALA A 1 87 ? 11.185 -0.987 3.313 1.00 93.00 87 ALA A CA 1
ATOM 653 C C . ALA A 1 87 ? 9.755 -0.909 3.871 1.00 93.00 87 ALA A C 1
ATOM 655 O O . ALA A 1 87 ? 9.530 -0.233 4.871 1.00 93.00 87 ALA A O 1
ATOM 656 N N . GLN A 1 88 ? 8.809 -1.6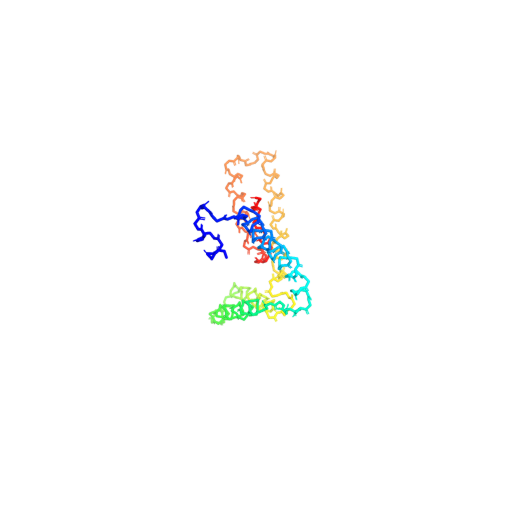49 3.286 1.00 91.50 88 GLN A N 1
ATOM 657 C CA . GLN A 1 88 ? 7.424 -1.704 3.767 1.00 91.50 88 GLN A CA 1
ATOM 658 C C . GLN A 1 88 ? 7.310 -2.323 5.165 1.00 91.50 88 GLN A C 1
ATOM 660 O O . GLN A 1 88 ? 6.552 -1.818 5.990 1.00 91.50 88 GLN A O 1
ATOM 665 N N . ARG A 1 89 ? 8.081 -3.380 5.461 1.00 93.69 89 ARG A N 1
ATOM 666 C CA . ARG A 1 89 ? 8.121 -3.985 6.801 1.00 93.69 89 ARG A CA 1
ATOM 667 C C . ARG A 1 89 ? 8.646 -2.996 7.844 1.00 93.69 89 ARG A C 1
ATOM 669 O O . ARG A 1 89 ? 8.039 -2.872 8.896 1.00 93.69 89 ARG A O 1
ATOM 676 N N . ARG A 1 90 ? 9.710 -2.247 7.525 1.00 92.12 90 ARG A N 1
ATOM 677 C CA . ARG A 1 90 ? 10.259 -1.205 8.413 1.00 92.12 90 ARG A CA 1
ATOM 678 C C . ARG A 1 90 ? 9.251 -0.103 8.729 1.00 92.12 90 ARG A C 1
ATOM 680 O O . ARG A 1 90 ? 9.198 0.338 9.865 1.00 92.12 90 ARG A O 1
ATOM 687 N N . ILE A 1 91 ? 8.454 0.320 7.746 1.00 91.12 91 ILE A N 1
ATOM 688 C CA . ILE A 1 91 ? 7.364 1.270 8.001 1.00 91.12 91 ILE A CA 1
ATOM 689 C C . ILE A 1 91 ? 6.294 0.642 8.893 1.00 91.12 91 ILE A C 1
ATOM 691 O O . ILE A 1 91 ? 5.848 1.281 9.828 1.00 91.12 91 ILE A O 1
ATOM 695 N N . ALA A 1 92 ? 5.909 -0.612 8.652 1.00 88.81 92 ALA A N 1
ATOM 696 C CA . ALA A 1 92 ? 4.903 -1.297 9.465 1.00 88.81 92 ALA A CA 1
ATOM 697 C C . ALA A 1 92 ? 5.308 -1.476 10.942 1.00 88.81 92 ALA A C 1
ATOM 699 O O . ALA A 1 92 ? 4.439 -1.620 11.796 1.00 88.81 92 ALA A O 1
ATOM 700 N N . GLU A 1 93 ? 6.612 -1.487 11.228 1.00 89.19 93 GLU A N 1
ATOM 701 C CA . GLU A 1 93 ? 7.181 -1.536 12.580 1.00 89.19 93 GLU A CA 1
ATOM 702 C C . GLU A 1 93 ? 7.180 -0.160 13.279 1.00 89.19 93 GLU A C 1
ATOM 704 O O . GLU A 1 93 ? 7.419 -0.107 14.486 1.00 89.19 93 GLU A O 1
ATOM 709 N N . ASP A 1 94 ? 6.924 0.940 12.558 1.00 86.50 94 ASP A N 1
ATOM 710 C CA . ASP A 1 94 ? 6.892 2.292 13.118 1.00 86.50 94 ASP A CA 1
ATOM 711 C C . ASP A 1 94 ? 5.622 2.494 13.974 1.00 86.50 94 ASP A C 1
ATOM 713 O O . ASP A 1 94 ? 4.507 2.455 13.443 1.00 86.50 94 ASP A O 1
ATOM 717 N N . PRO A 1 95 ? 5.756 2.713 15.297 1.00 75.81 95 PRO A N 1
ATOM 718 C CA . PRO A 1 95 ? 4.614 2.888 16.189 1.00 75.81 95 PRO A CA 1
ATOM 719 C C . PRO A 1 95 ? 3.877 4.220 15.989 1.00 75.81 95 PRO A C 1
ATOM 721 O O . PRO A 1 95 ? 2.737 4.339 16.434 1.00 75.81 95 PRO A O 1
ATOM 724 N N . GLU A 1 96 ? 4.503 5.215 15.351 1.00 79.69 96 GLU A N 1
ATOM 725 C CA . GLU A 1 96 ? 3.897 6.527 15.099 1.00 79.69 96 GLU A CA 1
ATOM 726 C C . GLU A 1 96 ? 3.105 6.542 13.782 1.00 79.69 96 GLU A C 1
ATOM 728 O O . GLU A 1 96 ? 2.035 7.150 13.716 1.00 79.69 96 GLU A O 1
ATOM 733 N N . ASP A 1 97 ? 3.602 5.865 12.737 1.00 81.62 97 ASP A N 1
ATOM 734 C CA . ASP A 1 97 ? 2.924 5.774 11.436 1.00 81.62 97 ASP A CA 1
ATOM 735 C C . ASP A 1 97 ? 3.233 4.463 10.688 1.00 81.62 97 ASP A C 1
ATOM 737 O O . ASP A 1 97 ? 3.971 4.424 9.698 1.00 81.62 97 ASP A O 1
ATOM 741 N N . ALA A 1 98 ? 2.571 3.384 11.116 1.00 82.12 98 ALA A N 1
ATOM 742 C CA . ALA A 1 98 ? 2.671 2.052 10.513 1.00 82.12 98 ALA A CA 1
ATOM 743 C C . ALA A 1 98 ? 2.166 1.961 9.050 1.00 82.12 98 ALA A C 1
ATOM 745 O O . ALA A 1 98 ? 2.154 0.878 8.449 1.00 82.12 98 ALA A O 1
ATOM 746 N N . GLN A 1 99 ? 1.684 3.069 8.472 1.00 81.81 99 GLN A N 1
ATOM 747 C CA . GLN A 1 99 ? 1.125 3.148 7.119 1.00 81.81 99 GLN A CA 1
ATOM 748 C C . GLN A 1 99 ? 1.760 4.253 6.263 1.00 81.81 99 GLN A C 1
ATOM 750 O O . GLN A 1 99 ? 1.227 4.581 5.196 1.00 81.81 99 GLN A O 1
ATOM 755 N N . ALA A 1 100 ? 2.897 4.805 6.690 1.00 86.12 100 ALA A N 1
ATOM 756 C CA . ALA A 1 100 ? 3.596 5.845 5.955 1.00 86.12 100 ALA A CA 1
ATOM 757 C C . ALA A 1 100 ? 4.006 5.406 4.533 1.00 86.12 100 ALA A C 1
ATOM 759 O O . ALA A 1 100 ? 4.214 4.232 4.222 1.00 86.12 100 ALA A O 1
ATOM 760 N N . ALA A 1 101 ? 4.171 6.384 3.641 1.00 88.25 101 ALA A N 1
ATOM 761 C CA . ALA A 1 101 ? 4.742 6.136 2.318 1.00 88.25 101 ALA A CA 1
ATOM 762 C C . ALA A 1 101 ? 6.234 5.804 2.430 1.00 88.25 101 ALA A C 1
ATOM 764 O O . ALA A 1 101 ? 6.992 6.601 2.997 1.00 88.25 101 ALA A O 1
ATOM 765 N N . THR A 1 102 ? 6.671 4.709 1.807 1.00 91.00 102 THR A N 1
ATOM 766 C CA . THR A 1 102 ? 8.101 4.433 1.624 1.00 91.00 102 THR A CA 1
ATOM 767 C C . THR A 1 102 ? 8.720 5.395 0.600 1.00 91.00 102 THR A C 1
ATOM 769 O O . THR A 1 102 ? 8.025 6.034 -0.194 1.00 91.00 102 THR A O 1
ATOM 772 N N . GLU A 1 103 ? 10.053 5.478 0.559 1.00 90.00 103 GLU A N 1
ATOM 773 C CA . GLU A 1 103 ? 10.760 6.194 -0.517 1.00 90.00 103 GLU A CA 1
ATOM 774 C C . GLU A 1 103 ? 10.436 5.615 -1.905 1.00 90.00 103 GLU A C 1
ATOM 776 O O . GLU A 1 103 ? 10.288 6.363 -2.871 1.00 90.00 103 GLU A O 1
ATOM 781 N N . TYR A 1 104 ? 10.238 4.296 -1.997 1.00 90.19 104 TYR A N 1
ATOM 782 C CA . TYR A 1 104 ? 9.804 3.628 -3.224 1.00 90.19 104 TYR A CA 1
ATOM 783 C C . TYR A 1 104 ? 8.439 4.1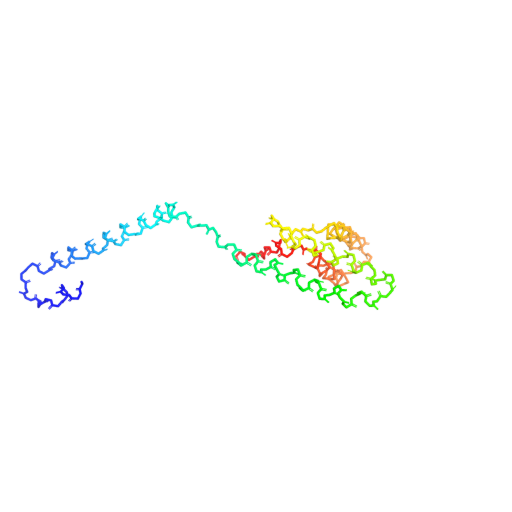30 -3.701 1.00 90.19 104 TYR A C 1
ATOM 785 O O . TYR A 1 104 ? 8.286 4.458 -4.879 1.00 90.19 104 TY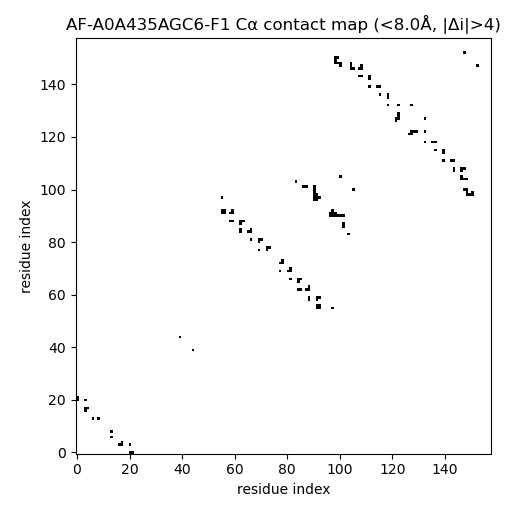R A O 1
ATOM 793 N N . ASP A 1 105 ? 7.474 4.247 -2.791 1.00 91.44 105 ASP A N 1
ATOM 794 C CA . ASP A 1 105 ? 6.134 4.760 -3.093 1.00 91.44 105 ASP A CA 1
ATOM 795 C C . ASP A 1 105 ? 6.203 6.211 -3.584 1.00 91.44 105 ASP A C 1
ATOM 797 O O . ASP A 1 105 ? 5.627 6.559 -4.616 1.00 91.44 105 ASP A O 1
ATOM 801 N N . ARG A 1 106 ? 6.992 7.055 -2.905 1.00 91.81 106 ARG A N 1
ATOM 802 C CA . ARG A 1 106 ? 7.200 8.465 -3.286 1.00 91.81 106 ARG A CA 1
ATOM 803 C C . ARG A 1 106 ? 7.811 8.598 -4.680 1.00 91.81 106 ARG A C 1
ATOM 805 O O . ARG A 1 106 ? 7.336 9.403 -5.482 1.00 91.81 106 ARG A O 1
ATOM 812 N N . LEU A 1 107 ? 8.837 7.803 -4.986 1.00 93.94 107 LEU A N 1
ATOM 813 C CA . LEU A 1 107 ? 9.485 7.802 -6.298 1.00 93.94 107 LEU A CA 1
ATOM 814 C C . LEU A 1 107 ? 8.550 7.290 -7.399 1.00 93.94 107 LEU A C 1
ATOM 816 O O . LEU A 1 107 ? 8.518 7.875 -8.484 1.00 93.94 107 LEU A O 1
ATOM 820 N N . ARG A 1 108 ? 7.753 6.245 -7.130 1.00 93.62 108 ARG A N 1
ATOM 821 C CA . ARG A 1 108 ? 6.745 5.751 -8.082 1.00 93.62 108 ARG A CA 1
ATOM 822 C C . ARG A 1 108 ? 5.692 6.813 -8.369 1.00 93.62 108 ARG A C 1
ATOM 824 O O . ARG A 1 108 ? 5.451 7.093 -9.537 1.00 93.62 108 ARG A O 1
ATOM 831 N N . LEU A 1 109 ? 5.138 7.461 -7.345 1.00 94.25 109 LEU A N 1
ATOM 832 C CA . LEU A 1 109 ? 4.168 8.549 -7.521 1.00 94.25 109 LEU A CA 1
ATOM 833 C C . LEU A 1 109 ? 4.758 9.724 -8.318 1.00 94.25 109 LEU A C 1
ATOM 835 O O . LEU A 1 109 ? 4.092 10.285 -9.189 1.00 94.25 109 LEU A O 1
ATOM 839 N N . TYR A 1 110 ? 6.028 10.070 -8.082 1.00 94.81 110 TYR A N 1
ATOM 840 C CA . TYR A 1 110 ? 6.719 11.094 -8.866 1.00 94.81 110 TYR A CA 1
ATOM 841 C C . TYR A 1 110 ? 6.840 10.711 -10.351 1.00 94.81 110 TYR A C 1
ATOM 843 O O . TYR A 1 110 ? 6.573 11.535 -11.228 1.00 94.81 110 TYR A O 1
ATOM 851 N N . ALA A 1 111 ? 7.206 9.461 -10.645 1.00 96.56 111 ALA A N 1
ATOM 852 C CA . ALA A 1 111 ? 7.299 8.958 -12.013 1.00 96.56 111 ALA A CA 1
ATOM 853 C C . ALA A 1 111 ? 5.926 8.893 -12.704 1.00 96.56 111 ALA A C 1
ATOM 855 O O . ALA A 1 111 ? 5.799 9.319 -13.850 1.00 96.56 111 ALA A O 1
ATOM 856 N N . ILE A 1 112 ? 4.894 8.433 -11.996 1.00 96.44 112 ILE A N 1
ATOM 857 C CA . ILE A 1 112 ? 3.506 8.351 -12.475 1.00 96.44 112 ILE A CA 1
ATOM 858 C C . ILE A 1 112 ? 2.981 9.728 -12.872 1.00 96.44 112 ILE A C 1
ATOM 860 O O . ILE A 1 112 ? 2.411 9.892 -13.949 1.00 96.44 112 ILE A O 1
ATOM 864 N N . LYS A 1 113 ? 3.259 10.756 -12.062 1.00 96.25 113 LYS A N 1
ATOM 865 C CA . LYS A 1 113 ? 2.912 12.134 -12.417 1.00 96.25 113 LYS A CA 1
ATOM 866 C C . LYS A 1 113 ? 3.504 12.536 -13.772 1.00 96.25 113 LYS A C 1
ATOM 868 O O . LYS A 1 113 ? 2.816 13.131 -14.593 1.00 96.25 113 LYS A O 1
ATOM 873 N N . ARG A 1 114 ? 4.761 12.163 -14.039 1.00 97.56 114 ARG A N 1
ATOM 874 C CA . ARG A 1 114 ? 5.401 12.426 -15.336 1.00 97.56 114 ARG A CA 1
ATOM 875 C C . ARG A 1 114 ? 4.821 11.602 -16.479 1.00 97.56 114 ARG A C 1
ATOM 877 O O . ARG A 1 114 ? 4.757 12.102 -17.598 1.00 97.56 114 ARG A O 1
ATOM 884 N N . GLN A 1 115 ? 4.389 10.373 -16.214 1.00 97.44 115 GLN A N 1
ATOM 885 C CA . GLN A 1 115 ? 3.690 9.555 -17.207 1.00 97.44 115 GLN A CA 1
ATOM 886 C C . GLN A 1 115 ? 2.360 10.199 -17.618 1.00 97.44 115 GLN A C 1
ATOM 888 O O . GLN A 1 115 ? 2.074 10.262 -18.811 1.00 97.44 115 GLN A O 1
ATOM 893 N N . ARG A 1 116 ? 1.597 10.753 -16.663 1.00 96.94 116 ARG A N 1
ATOM 894 C CA . ARG A 1 116 ? 0.365 11.505 -16.961 1.00 96.94 116 ARG A CA 1
ATOM 895 C C . ARG A 1 116 ? 0.631 12.739 -17.821 1.00 96.94 116 ARG A C 1
ATOM 897 O O . ARG A 1 116 ? -0.048 12.909 -18.830 1.00 96.94 116 ARG A O 1
ATOM 904 N N . ASP A 1 117 ? 1.636 13.549 -17.467 1.00 97.50 117 ASP A N 1
ATOM 905 C CA . ASP A 1 117 ? 2.020 14.737 -18.250 1.00 97.50 117 ASP A CA 1
ATOM 906 C C . ASP A 1 117 ? 2.296 14.363 -19.723 1.00 97.50 117 ASP A C 1
ATOM 908 O O . ASP A 1 117 ? 1.814 15.019 -20.650 1.00 97.50 117 ASP A O 1
ATOM 912 N N . ALA A 1 118 ? 3.050 13.277 -19.936 1.00 97.69 118 ALA A N 1
ATOM 913 C CA . ALA A 1 118 ? 3.403 12.786 -21.264 1.00 97.69 118 ALA A CA 1
ATOM 914 C C . ALA A 1 118 ? 2.191 12.223 -22.026 1.00 97.69 118 ALA A C 1
ATOM 916 O O . ALA A 1 118 ? 2.032 12.498 -23.215 1.00 97.69 118 ALA A O 1
ATOM 917 N N . LEU A 1 119 ? 1.315 11.468 -21.355 1.00 97.69 119 LEU A N 1
ATOM 918 C CA . LEU A 1 119 ? 0.090 10.940 -21.958 1.00 97.69 119 LEU A CA 1
ATOM 919 C C . LEU A 1 119 ? -0.832 12.075 -22.431 1.00 97.69 119 LEU A C 1
ATOM 921 O O . LEU A 1 119 ? -1.389 12.021 -23.529 1.00 97.69 119 LEU A O 1
ATOM 925 N N . GLU A 1 120 ? -0.956 13.129 -21.628 1.00 97.12 120 GLU A N 1
ATOM 926 C CA . GLU A 1 120 ? -1.751 14.300 -21.982 1.00 97.12 120 GLU A CA 1
ATOM 927 C C . GLU A 1 120 ? -1.155 15.050 -23.183 1.00 97.12 120 GLU A C 1
ATOM 929 O O . GLU A 1 120 ? -1.885 15.489 -24.071 1.00 97.12 120 GLU A O 1
ATOM 934 N N . GLU A 1 121 ? 0.173 15.159 -23.266 1.00 97.62 121 GLU A N 1
ATOM 935 C CA . GLU A 1 121 ? 0.848 15.749 -24.424 1.00 97.62 121 GLU A CA 1
ATOM 936 C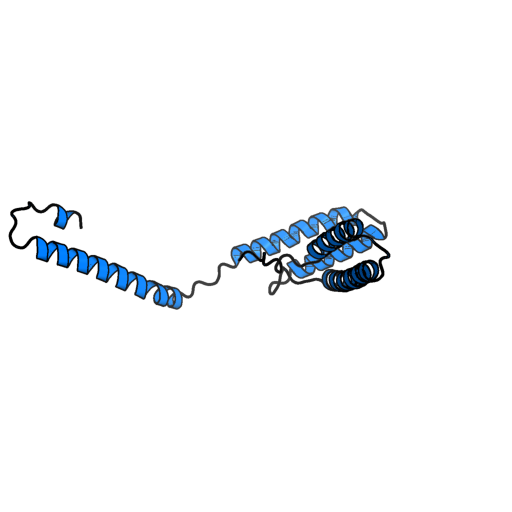 C . GLU A 1 121 ? 0.612 14.952 -25.713 1.00 97.62 121 GLU A C 1
ATOM 938 O O . GLU A 1 121 ? 0.301 15.550 -26.747 1.00 97.62 121 GLU A O 1
ATOM 943 N N . LEU A 1 122 ? 0.664 13.618 -25.642 1.00 97.75 122 LEU A N 1
ATOM 944 C CA . LEU A 1 122 ? 0.349 12.734 -26.768 1.00 97.75 122 LEU A CA 1
ATOM 945 C C . LEU A 1 122 ? -1.105 12.878 -27.242 1.00 97.75 122 LEU A C 1
ATOM 947 O O . LEU A 1 122 ? -1.385 12.746 -28.435 1.00 97.75 122 LEU A O 1
ATOM 951 N N . ARG A 1 123 ? -2.043 13.156 -26.329 1.00 96.81 123 ARG A N 1
ATOM 952 C CA . ARG A 1 123 ? -3.434 13.466 -26.693 1.00 96.81 123 ARG A CA 1
ATOM 953 C C . ARG A 1 123 ? -3.534 14.849 -27.334 1.00 96.81 123 ARG A C 1
ATOM 955 O O . ARG A 1 123 ? -4.145 14.993 -28.390 1.00 96.81 123 ARG A O 1
ATOM 962 N N . ARG A 1 124 ? -2.910 15.867 -26.727 1.00 97.06 124 ARG A N 1
ATOM 963 C CA . ARG A 1 124 ? -2.947 17.263 -27.206 1.00 97.06 124 ARG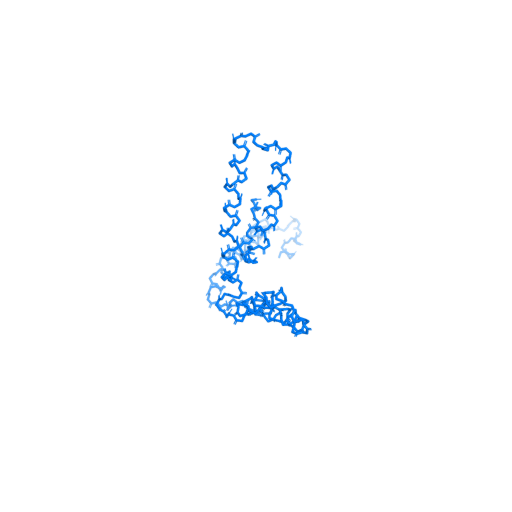 A CA 1
ATOM 964 C C . ARG A 1 124 ? -2.375 17.422 -28.613 1.00 97.06 124 ARG A C 1
ATOM 966 O O . ARG A 1 124 ? -2.903 18.210 -29.390 1.00 97.06 124 ARG A O 1
ATOM 973 N N . ASN A 1 125 ? -1.310 16.696 -28.942 1.00 97.19 125 ASN A N 1
ATOM 974 C CA . ASN A 1 125 ? -0.675 16.761 -30.260 1.00 97.19 125 ASN A CA 1
ATOM 975 C C . ASN A 1 125 ? -1.311 15.812 -31.301 1.00 97.19 125 ASN A C 1
ATOM 977 O O . ASN A 1 125 ? -0.851 15.770 -32.440 1.00 97.19 125 ASN A O 1
ATOM 981 N N . GLY A 1 126 ? -2.359 15.067 -30.927 1.00 96.44 126 GLY A N 1
ATOM 982 C CA . GLY A 1 126 ? -3.076 14.149 -31.813 1.00 96.44 126 GLY A CA 1
ATOM 983 C C . GLY A 1 126 ? -2.323 12.858 -3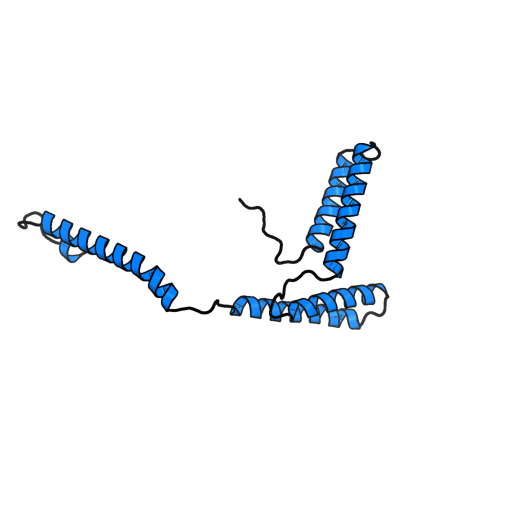2.153 1.00 96.44 126 GLY A C 1
ATOM 984 O O . GLY A 1 126 ? -2.739 12.154 -33.071 1.00 96.44 126 GLY A O 1
ATOM 985 N N . THR A 1 127 ? -1.234 12.531 -31.445 1.00 97.62 127 THR A N 1
ATOM 986 C CA . THR A 1 127 ? -0.490 11.272 -31.655 1.00 97.62 127 THR A CA 1
ATOM 987 C C . THR A 1 127 ? -1.328 10.061 -31.255 1.00 97.62 127 THR A C 1
ATOM 989 O O . THR A 1 127 ? -1.237 9.012 -31.892 1.00 97.62 127 THR A O 1
ATOM 992 N N . ILE A 1 128 ? -2.155 10.200 -30.214 1.00 96.75 128 ILE A N 1
ATOM 993 C CA . ILE A 1 128 ? -3.087 9.158 -29.770 1.00 96.75 128 ILE A CA 1
ATOM 994 C C . ILE A 1 128 ? -4.535 9.641 -29.851 1.00 96.75 128 ILE A C 1
ATOM 996 O O . ILE A 1 128 ? -4.843 10.800 -29.574 1.00 96.75 128 ILE A O 1
ATOM 1000 N N . GLY A 1 129 ? -5.425 8.724 -30.232 1.00 96.12 129 GLY A N 1
ATOM 1001 C CA . GLY A 1 129 ? -6.870 8.937 -30.201 1.00 96.12 129 GLY A CA 1
ATOM 1002 C C . GLY A 1 129 ? -7.470 8.712 -28.812 1.00 96.12 129 GLY A C 1
ATOM 1003 O O . GLY A 1 129 ? -6.809 8.214 -27.902 1.00 96.12 129 GLY A O 1
ATOM 1004 N N . ASP A 1 130 ? -8.751 9.042 -28.676 1.00 96.56 130 ASP A N 1
ATOM 1005 C CA . ASP A 1 130 ? -9.487 9.039 -27.405 1.00 96.56 130 ASP A CA 1
ATOM 1006 C C . ASP A 1 130 ? -9.536 7.662 -26.718 1.00 96.56 130 ASP A C 1
ATOM 1008 O O . ASP A 1 130 ? -9.231 7.535 -25.537 1.00 96.56 130 ASP A O 1
ATOM 1012 N N . GLU A 1 131 ? -9.814 6.599 -27.476 1.00 97.19 131 GLU A N 1
ATOM 1013 C CA . GLU A 1 131 ? -9.862 5.235 -26.930 1.00 97.19 131 GLU A CA 1
ATOM 1014 C C . GLU A 1 131 ? -8.487 4.756 -26.432 1.00 97.19 131 GLU A C 1
ATOM 1016 O O . GLU A 1 131 ? -8.376 4.102 -25.394 1.00 97.19 131 GLU A O 1
ATOM 1021 N N . ALA A 1 132 ? -7.418 5.095 -27.161 1.00 97.38 132 ALA A N 1
ATOM 1022 C CA . ALA A 1 132 ? -6.055 4.756 -26.759 1.00 97.38 132 ALA A CA 1
ATOM 1023 C C . ALA A 1 132 ? -5.632 5.537 -25.509 1.00 97.38 132 ALA A C 1
ATOM 1025 O O . ALA A 1 132 ? -4.970 4.980 -24.636 1.00 97.38 132 ALA A O 1
ATOM 1026 N N . TYR A 1 133 ? -6.046 6.803 -25.413 1.00 97.62 133 TYR A N 1
ATOM 1027 C CA . TYR A 1 133 ? -5.839 7.624 -24.230 1.00 97.62 133 TYR A CA 1
ATOM 1028 C C . TYR A 1 133 ? -6.514 7.014 -23.000 1.00 97.62 133 TYR A C 1
ATOM 1030 O O . TYR A 1 133 ? -5.827 6.788 -22.012 1.00 97.62 133 TYR A O 1
ATOM 1038 N N . HIS A 1 134 ? -7.804 6.677 -23.076 1.00 97.38 134 HIS A N 1
ATOM 1039 C CA . HIS A 1 134 ? -8.531 6.127 -21.929 1.00 97.38 134 HIS A CA 1
ATOM 1040 C C . HIS A 1 134 ? -7.966 4.788 -21.446 1.00 97.38 134 HIS A C 1
ATOM 1042 O O . HIS A 1 134 ? -7.819 4.587 -20.246 1.00 97.38 134 HIS A O 1
ATOM 1048 N N . ARG A 1 135 ? -7.552 3.900 -22.360 1.00 97.38 135 ARG A N 1
ATOM 1049 C CA . ARG A 1 135 ? -6.896 2.642 -21.970 1.00 97.38 135 ARG A CA 1
ATOM 1050 C C . ARG A 1 135 ? -5.586 2.886 -21.206 1.00 97.38 135 ARG A C 1
ATOM 1052 O O . ARG A 1 135 ? -5.347 2.247 -20.188 1.00 97.38 135 ARG A O 1
ATOM 1059 N N . LEU A 1 136 ? -4.745 3.807 -21.682 1.00 97.19 136 LEU A N 1
ATOM 1060 C CA . LEU A 1 136 ? -3.481 4.140 -21.012 1.00 97.19 136 LEU A CA 1
ATOM 1061 C C . LEU A 1 136 ? -3.697 4.911 -19.704 1.00 97.19 136 LEU A C 1
ATOM 1063 O O . LEU A 1 136 ? -2.930 4.744 -18.761 1.00 97.19 136 LEU A O 1
ATOM 1067 N N . GLU A 1 137 ? -4.730 5.746 -19.642 1.00 96.94 137 GLU A N 1
ATOM 1068 C CA . GLU A 1 137 ? -5.133 6.457 -18.432 1.00 96.94 137 GLU A CA 1
ATOM 1069 C C . GLU A 1 137 ? -5.522 5.465 -17.330 1.00 96.94 137 GLU A C 1
ATOM 1071 O O . GLU A 1 137 ? -4.963 5.537 -16.239 1.00 96.94 137 GLU A O 1
ATOM 1076 N N . GLU A 1 138 ? -6.361 4.471 -17.639 1.00 97.12 138 GLU A N 1
ATOM 1077 C CA . GLU A 1 138 ? -6.730 3.408 -16.697 1.00 97.12 138 GLU A CA 1
ATOM 1078 C C . GLU A 1 138 ? -5.506 2.624 -16.196 1.00 97.12 138 GLU A C 1
ATOM 1080 O O . GLU A 1 138 ? -5.383 2.353 -15.001 1.00 97.12 138 GLU A O 1
ATOM 1085 N N . GLU A 1 139 ? -4.566 2.270 -17.079 1.00 96.31 139 GLU A N 1
ATOM 1086 C CA . GLU A 1 139 ? -3.326 1.586 -16.684 1.00 96.31 139 GLU A CA 1
ATOM 1087 C C . GLU A 1 139 ? -2.494 2.419 -15.694 1.00 96.31 139 GLU A C 1
ATOM 1089 O O . GLU A 1 139 ? -1.976 1.888 -14.702 1.00 96.31 139 GLU A O 1
ATOM 1094 N N . ILE A 1 140 ? -2.387 3.729 -15.935 1.00 96.38 140 ILE A N 1
ATOM 1095 C CA . ILE A 1 140 ? -1.683 4.648 -15.037 1.00 96.38 140 ILE A CA 1
ATOM 1096 C C . ILE A 1 140 ? -2.437 4.781 -13.710 1.00 96.38 140 ILE A C 1
ATOM 1098 O O . ILE A 1 140 ? -1.792 4.735 -12.659 1.00 96.38 140 ILE A O 1
ATOM 1102 N N . ASP A 1 141 ? -3.767 4.866 -13.729 1.00 95.31 141 ASP A N 1
ATOM 1103 C CA . ASP A 1 141 ? -4.603 4.914 -12.527 1.00 95.31 141 ASP A CA 1
ATOM 1104 C C . ASP A 1 141 ? -4.348 3.692 -11.633 1.00 95.31 141 ASP A C 1
ATOM 1106 O O . ASP A 1 141 ? -4.052 3.845 -10.447 1.00 95.31 141 ASP A O 1
ATOM 1110 N N . TRP A 1 142 ? -4.347 2.474 -12.189 1.00 95.12 142 TRP A N 1
ATOM 1111 C CA . TRP A 1 142 ? -4.015 1.259 -11.431 1.00 95.12 142 TRP A CA 1
ATOM 1112 C C . TRP A 1 142 ? -2.616 1.312 -10.812 1.00 95.12 142 TRP A C 1
ATOM 1114 O O . TRP A 1 142 ? -2.410 0.870 -9.677 1.00 95.12 142 TRP A O 1
ATOM 1124 N N . SER A 1 143 ? -1.647 1.865 -11.543 1.00 93.19 143 SER A N 1
ATOM 1125 C CA . SER A 1 143 ? -0.280 2.015 -11.044 1.00 93.19 143 SER A CA 1
ATOM 1126 C C . SER A 1 143 ? -0.188 3.017 -9.886 1.00 93.19 143 SER A C 1
ATOM 1128 O O . SER A 1 143 ? 0.555 2.778 -8.930 1.00 93.19 143 SER A O 1
ATOM 1130 N N . GLU A 1 144 ? -0.976 4.096 -9.931 1.00 92.94 144 GLU A N 1
ATOM 1131 C CA . GLU A 1 144 ? -1.071 5.107 -8.875 1.00 92.94 144 GLU A CA 1
ATOM 1132 C C . GLU A 1 144 ? -1.738 4.539 -7.632 1.00 92.94 144 GLU A C 1
ATOM 1134 O O . GLU A 1 144 ? -1.265 4.766 -6.514 1.00 92.94 144 GLU A O 1
ATOM 1139 N N . LEU A 1 145 ? -2.782 3.729 -7.831 1.00 91.06 145 LEU A N 1
ATOM 1140 C CA . LEU A 1 145 ? -3.450 3.048 -6.737 1.00 91.06 145 LEU A CA 1
ATOM 1141 C C . LEU A 1 145 ? -2.488 2.105 -6.005 1.00 91.06 145 LEU A C 1
ATOM 1143 O O . LEU A 1 145 ? -2.418 2.111 -4.778 1.00 91.06 145 LEU A O 1
ATOM 1147 N N . ALA A 1 146 ? -1.699 1.341 -6.761 1.00 88.31 146 ALA A N 1
ATOM 1148 C CA . ALA A 1 146 ? -0.721 0.408 -6.212 1.00 88.31 146 ALA A CA 1
ATOM 1149 C C . ALA A 1 146 ? 0.484 1.088 -5.534 1.00 88.31 146 ALA A C 1
ATOM 1151 O O . ALA A 1 146 ? 1.157 0.453 -4.725 1.00 88.31 146 ALA A O 1
ATOM 1152 N N . ALA A 1 147 ? 0.796 2.339 -5.885 1.00 88.75 147 ALA A N 1
ATOM 1153 C CA . ALA A 1 147 ? 1.879 3.119 -5.278 1.00 88.75 147 ALA A CA 1
ATOM 1154 C C . ALA A 1 147 ? 1.409 3.997 -4.104 1.00 88.75 147 ALA A C 1
ATOM 1156 O O . ALA A 1 147 ? 2.233 4.564 -3.389 1.00 88.75 147 ALA A O 1
ATOM 1157 N N . SER A 1 148 ? 0.099 4.148 -3.911 1.00 86.44 148 SER A N 1
ATOM 1158 C CA . SER A 1 148 ? -0.454 4.978 -2.845 1.00 86.44 148 SER A CA 1
ATOM 1159 C C . SER A 1 148 ? -0.461 4.229 -1.503 1.00 86.44 148 SER A C 1
ATOM 1161 O O . SER A 1 148 ? -0.868 3.067 -1.453 1.00 86.44 148 SER A O 1
ATOM 1163 N N . PRO A 1 149 ? -0.053 4.869 -0.389 1.00 75.12 149 PRO A N 1
ATOM 1164 C CA . PRO A 1 149 ? -0.084 4.237 0.928 1.00 75.12 149 PRO A CA 1
ATOM 1165 C C . PRO A 1 149 ? -1.513 3.881 1.348 1.00 75.12 149 PRO A C 1
ATOM 1167 O O . PRO A 1 149 ? -2.447 4.652 1.114 1.00 75.12 149 PRO A O 1
ATOM 1170 N N . ALA A 1 150 ? -1.670 2.750 2.039 1.00 64.94 150 ALA A N 1
ATOM 1171 C CA . ALA A 1 150 ? -2.971 2.199 2.427 1.00 64.94 150 ALA A CA 1
ATOM 1172 C C . ALA A 1 150 ? -3.848 3.170 3.250 1.00 64.94 150 ALA A C 1
ATOM 1174 O O . ALA A 1 150 ? -5.070 3.105 3.151 1.00 64.94 150 ALA A O 1
ATOM 1175 N N . GLY A 1 151 ? -3.244 4.098 4.002 1.00 60.81 151 GLY A N 1
ATOM 1176 C CA . GLY A 1 151 ? -3.958 5.086 4.821 1.00 60.81 151 GLY A CA 1
ATOM 1177 C C . GLY A 1 151 ? -4.397 6.360 4.087 1.00 60.81 151 GLY A C 1
ATOM 1178 O O . GLY A 1 151 ? -5.116 7.175 4.659 1.00 60.81 151 GLY A O 1
ATOM 1179 N N . ARG A 1 152 ? -3.981 6.566 2.828 1.00 52.16 152 ARG A N 1
ATOM 1180 C CA . ARG A 1 152 ? -4.349 7.755 2.030 1.00 52.16 152 ARG A CA 1
ATOM 1181 C C . ARG A 1 152 ? -5.558 7.553 1.128 1.00 52.16 152 ARG A C 1
ATOM 1183 O O . ARG A 1 152 ? -6.029 8.525 0.536 1.00 52.16 152 ARG A O 1
ATOM 1190 N N . PHE A 1 153 ? -6.094 6.338 1.060 1.00 47.84 153 PHE A N 1
ATOM 1191 C CA . PHE A 1 153 ? -7.387 6.093 0.440 1.00 47.84 153 PHE A CA 1
ATOM 1192 C C . PHE A 1 153 ? -8.505 6.581 1.353 1.00 47.84 153 PHE A C 1
ATOM 1194 O O . PHE A 1 153 ? -9.190 5.803 2.007 1.00 47.84 153 PHE A O 1
ATOM 1201 N N . GLN A 1 154 ? -8.702 7.896 1.375 1.00 42.88 154 GLN A N 1
ATOM 1202 C CA . GLN A 1 154 ? -10.018 8.448 1.636 1.00 42.88 154 GLN A CA 1
ATOM 1203 C C . GLN A 1 154 ? -10.813 8.210 0.343 1.00 42.88 154 GLN A C 1
ATOM 1205 O O . GLN A 1 154 ? -10.544 8.895 -0.649 1.00 42.88 154 GLN A O 1
ATOM 1210 N N . PRO A 1 155 ? -11.736 7.232 0.270 1.00 39.94 155 PRO A N 1
ATOM 1211 C CA . PRO A 1 155 ? -12.650 7.205 -0.856 1.00 39.94 155 PRO A CA 1
ATOM 1212 C C . PRO A 1 155 ? -13.385 8.548 -0.839 1.00 39.94 155 PRO A C 1
ATOM 1214 O O . PRO A 1 155 ? -13.888 8.977 0.201 1.00 39.94 155 PRO A O 1
ATOM 1217 N N . LEU A 1 156 ? -13.410 9.242 -1.975 1.00 41.16 156 LEU A N 1
ATOM 1218 C CA . LEU A 1 156 ? -14.283 10.394 -2.188 1.00 41.16 156 LEU A CA 1
ATOM 1219 C C . LEU A 1 156 ? -15.734 9.895 -2.259 1.00 41.16 156 LEU A C 1
ATOM 1221 O O . LEU A 1 156 ? -16.380 9.966 -3.297 1.00 41.16 156 LEU A O 1
ATOM 1225 N N . THR A 1 157 ? -16.244 9.347 -1.163 1.00 37.72 157 THR A N 1
ATOM 1226 C CA . THR A 1 157 ? -17.672 9.136 -0.957 1.00 37.72 157 THR A CA 1
ATOM 1227 C C . THR A 1 157 ? -18.150 10.282 -0.089 1.00 37.72 157 THR A C 1
ATOM 1229 O O . THR A 1 157 ? -18.007 10.275 1.136 1.00 37.72 157 THR A O 1
ATOM 1232 N N . THR A 1 158 ? -18.601 11.308 -0.804 1.00 42.44 158 THR A N 1
ATOM 1233 C CA . THR A 1 158 ? -19.612 12.259 -0.340 1.00 42.44 158 THR A CA 1
ATOM 1234 C C . THR A 1 158 ? -20.932 11.540 -0.096 1.00 42.44 158 THR A C 1
ATOM 1236 O O . THR A 1 158 ? -21.145 10.472 -0.716 1.00 42.44 158 THR A O 1
#

Radius of gyration: 30.67 Å; Cα contacts (8 Å, |Δi|>4): 82; chains: 1; bounding box: 82×36×71 Å